Protein AF-A0A258TAW5-F1 (a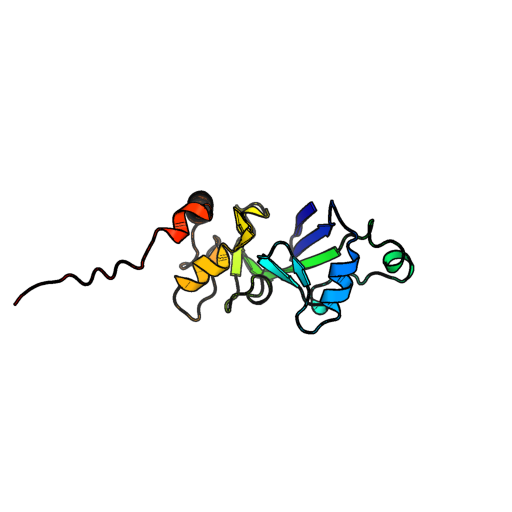fdb_monomer_lite)

Structure (mmCIF, N/CA/C/O backbone):
data_AF-A0A258TAW5-F1
#
_entry.id   AF-A0A258TAW5-F1
#
loop_
_atom_site.group_PDB
_atom_site.id
_atom_site.type_symbol
_atom_site.label_atom_id
_atom_site.label_alt_id
_atom_site.label_comp_id
_atom_site.label_asym_id
_atom_site.label_entity_id
_atom_site.label_seq_id
_atom_site.pdbx_PDB_ins_code
_atom_site.Cartn_x
_atom_site.Cartn_y
_atom_site.Cartn_z
_atom_site.occupancy
_atom_site.B_iso_or_equiv
_atom_site.auth_seq_id
_atom_site.auth_comp_id
_atom_site.auth_asym_id
_atom_site.auth_atom_id
_atom_site.pdbx_PDB_model_num
ATOM 1 N N . MET A 1 1 ? 14.636 6.161 -2.512 1.00 89.25 1 MET A N 1
ATOM 2 C CA . MET A 1 1 ? 13.419 6.978 -2.490 1.00 89.25 1 MET A CA 1
ATOM 3 C C . MET A 1 1 ? 12.147 6.139 -2.609 1.00 89.25 1 MET A C 1
ATOM 5 O O . MET A 1 1 ? 12.056 5.248 -3.450 1.00 89.25 1 MET A O 1
ATOM 9 N N . ILE A 1 2 ? 11.178 6.396 -1.724 1.00 92.88 2 ILE A N 1
ATOM 10 C CA . ILE A 1 2 ? 9.804 5.871 -1.797 1.00 92.88 2 ILE A CA 1
ATOM 11 C C . ILE A 1 2 ? 8.865 7.052 -1.625 1.00 92.88 2 ILE A C 1
ATOM 13 O O . ILE A 1 2 ? 8.966 7.743 -0.610 1.00 92.88 2 ILE A O 1
ATOM 17 N N . GLU A 1 3 ? 7.923 7.213 -2.544 1.00 95.06 3 GLU A N 1
ATOM 18 C CA . GLU A 1 3 ? 6.892 8.242 -2.448 1.00 95.06 3 GLU A CA 1
ATOM 19 C C . GLU A 1 3 ? 5.512 7.659 -2.744 1.00 95.06 3 GLU A C 1
ATOM 21 O O . GLU A 1 3 ? 5.360 6.558 -3.287 1.00 95.06 3 GLU A O 1
ATOM 26 N N . PHE A 1 4 ? 4.491 8.407 -2.343 1.00 96.06 4 PHE A N 1
ATOM 27 C CA . PHE A 1 4 ? 3.101 8.045 -2.545 1.00 96.06 4 PHE A CA 1
ATOM 28 C C . PHE A 1 4 ? 2.399 9.218 -3.208 1.00 96.06 4 PHE A C 1
ATOM 30 O O . PHE A 1 4 ? 2.377 10.321 -2.670 1.00 96.06 4 PHE A O 1
ATOM 37 N N . ILE A 1 5 ? 1.802 8.969 -4.366 1.00 94.50 5 ILE A N 1
ATOM 38 C CA . ILE A 1 5 ? 1.024 9.962 -5.098 1.00 94.50 5 ILE A CA 1
ATOM 39 C C . ILE A 1 5 ? -0.439 9.567 -4.951 1.00 94.50 5 ILE A C 1
ATOM 41 O O . ILE A 1 5 ? -0.893 8.579 -5.536 1.00 94.50 5 ILE A O 1
ATOM 45 N N . ALA A 1 6 ? -1.158 10.303 -4.108 1.00 88.62 6 ALA A N 1
ATOM 46 C CA . ALA A 1 6 ? -2.590 10.131 -3.933 1.00 88.62 6 ALA A CA 1
ATOM 47 C C . ALA A 1 6 ? -3.334 10.910 -5.022 1.00 88.62 6 ALA A C 1
ATOM 49 O O . ALA A 1 6 ? -3.331 12.137 -5.057 1.00 88.62 6 ALA A O 1
ATOM 50 N N . GLU A 1 7 ? -3.982 10.180 -5.918 1.00 82.00 7 GLU A N 1
ATOM 51 C CA . GLU A 1 7 ? -4.877 10.718 -6.933 1.00 82.00 7 GLU A CA 1
ATOM 52 C C . GLU A 1 7 ? -6.331 10.439 -6.534 1.00 82.00 7 GLU A C 1
ATOM 54 O O . GLU A 1 7 ? -6.621 9.492 -5.800 1.00 82.00 7 GLU A O 1
ATOM 59 N N . ARG A 1 8 ? -7.294 11.191 -7.092 1.00 73.38 8 ARG A N 1
ATOM 60 C CA . ARG A 1 8 ? -8.736 11.009 -6.799 1.00 73.38 8 ARG A CA 1
ATOM 61 C C . ARG A 1 8 ? -9.219 9.556 -6.936 1.00 73.38 8 ARG A C 1
ATOM 63 O O . ARG A 1 8 ? -10.196 9.166 -6.295 1.00 73.38 8 ARG A O 1
ATOM 70 N N . ARG A 1 9 ? -8.571 8.772 -7.806 1.00 78.38 9 ARG A N 1
ATOM 71 C CA . ARG A 1 9 ? -8.945 7.391 -8.132 1.00 78.38 9 ARG A CA 1
ATOM 72 C C . ARG A 1 9 ? -7.978 6.332 -7.605 1.00 78.38 9 ARG A C 1
ATOM 74 O O . ARG A 1 9 ? -8.338 5.169 -7.630 1.00 78.38 9 ARG A O 1
ATOM 81 N N . SER A 1 10 ? -6.783 6.655 -7.134 1.00 90.38 10 SER A N 1
ATOM 82 C CA . SER A 1 10 ? -5.839 5.620 -6.693 1.00 90.38 10 SER A CA 1
ATOM 83 C C . SER A 1 10 ? -4.685 6.209 -5.915 1.00 90.38 10 SER A C 1
ATOM 85 O O . SER A 1 10 ? -4.422 7.400 -5.998 1.00 90.38 10 SER A O 1
ATOM 87 N N . VAL A 1 11 ? -3.953 5.347 -5.220 1.00 96.06 11 VAL A N 1
ATOM 88 C CA . VAL A 1 11 ? -2.651 5.716 -4.667 1.00 96.06 11 VAL A CA 1
ATOM 89 C C . VAL A 1 11 ? -1.578 4.990 -5.451 1.00 96.06 11 VAL A C 1
ATOM 91 O O . VAL A 1 11 ? -1.612 3.758 -5.551 1.00 96.06 11 VAL A O 1
ATOM 94 N N . ILE A 1 12 ? -0.644 5.753 -6.007 1.00 97.31 12 ILE A N 1
ATOM 95 C CA . ILE A 1 12 ? 0.523 5.236 -6.712 1.00 97.31 12 ILE A CA 1
ATOM 96 C C . ILE A 1 12 ? 1.701 5.226 -5.743 1.00 97.31 12 ILE A C 1
ATOM 98 O O . ILE A 1 12 ? 2.004 6.234 -5.118 1.00 97.31 12 ILE A O 1
ATOM 102 N N . PHE A 1 13 ? 2.360 4.079 -5.625 1.00 97.44 13 PHE A N 1
ATOM 103 C CA . PHE A 1 13 ? 3.624 3.922 -4.918 1.00 97.44 13 PHE A CA 1
ATOM 104 C C . PHE A 1 13 ? 4.759 4.038 -5.929 1.00 97.44 13 PHE A C 1
ATOM 106 O O . PHE A 1 13 ? 4.800 3.265 -6.890 1.00 97.44 13 PHE A O 1
ATOM 113 N N . THR A 1 14 ? 5.672 4.980 -5.720 1.00 96.38 14 THR A N 1
ATOM 114 C CA . THR A 1 14 ? 6.868 5.143 -6.549 1.00 96.38 14 THR A CA 1
ATOM 115 C C . THR A 1 14 ? 8.087 4.609 -5.807 1.00 96.38 14 THR A C 1
ATOM 117 O O . THR A 1 14 ? 8.210 4.738 -4.585 1.00 96.38 14 THR A O 1
ATOM 120 N N . TYR A 1 15 ? 8.986 3.960 -6.540 1.00 94.50 15 TYR A N 1
ATOM 121 C CA . TYR A 1 15 ? 10.228 3.440 -5.995 1.00 94.50 15 TYR A CA 1
ATOM 122 C C . TYR A 1 15 ? 11.393 3.663 -6.941 1.00 94.50 15 TYR A C 1
ATOM 124 O O . TYR A 1 15 ? 11.366 3.244 -8.098 1.00 94.50 15 TYR A O 1
ATOM 132 N N . GLN A 1 16 ? 12.445 4.238 -6.371 1.00 91.25 16 GLN A N 1
ATOM 133 C CA . GLN A 1 16 ? 13.772 4.293 -6.950 1.00 91.25 16 GLN A CA 1
ATOM 134 C C . GLN A 1 16 ? 14.785 4.043 -5.831 1.00 91.25 16 GLN A C 1
ATOM 136 O O . GLN A 1 16 ? 14.721 4.628 -4.749 1.00 91.25 16 GLN A O 1
ATOM 141 N N . SER A 1 17 ? 15.702 3.123 -6.053 1.00 84.81 17 SER A N 1
ATOM 142 C CA . SER A 1 17 ? 16.815 2.819 -5.169 1.00 84.81 17 SER A CA 1
ATOM 143 C C . SER A 1 17 ? 17.836 3.955 -5.210 1.00 84.81 17 SER A C 1
ATOM 145 O O . SER A 1 17 ? 18.150 4.474 -6.272 1.00 84.81 17 SER A O 1
ATOM 147 N N . GLU A 1 18 ? 18.360 4.334 -4.046 1.00 75.31 18 GLU A N 1
ATOM 148 C CA . GLU A 1 18 ? 19.376 5.395 -3.915 1.00 75.31 18 GLU A CA 1
ATOM 149 C C . GLU A 1 18 ? 20.812 4.858 -3.974 1.00 75.31 18 GLU A C 1
ATOM 151 O O . GLU A 1 18 ? 21.745 5.620 -4.185 1.00 75.31 18 GLU A O 1
ATOM 156 N N . PHE A 1 19 ? 21.002 3.550 -3.768 1.00 69.38 19 PHE A N 1
ATOM 157 C CA . PHE A 1 19 ? 22.329 2.958 -3.531 1.00 69.38 19 PHE A CA 1
ATOM 158 C C . PHE A 1 19 ? 22.682 1.799 -4.472 1.00 69.38 19 PHE A C 1
ATOM 160 O O . PHE A 1 19 ? 23.803 1.299 -4.444 1.00 69.38 19 PHE A O 1
ATOM 167 N N . ARG A 1 20 ? 21.720 1.301 -5.254 1.00 70.38 20 ARG A N 1
ATOM 168 C CA . ARG A 1 20 ? 21.875 0.153 -6.166 1.00 70.38 20 ARG A CA 1
ATOM 169 C C . ARG A 1 20 ? 20.977 0.331 -7.380 1.00 70.38 20 ARG A C 1
ATOM 171 O O . ARG A 1 20 ? 19.905 0.902 -7.219 1.00 70.38 20 ARG A O 1
ATOM 178 N N . ALA A 1 21 ? 21.339 -0.266 -8.510 1.00 79.88 21 ALA A N 1
ATOM 179 C CA . ALA A 1 21 ? 20.467 -0.347 -9.678 1.00 79.88 21 ALA A CA 1
ATOM 180 C C . ALA A 1 21 ? 19.096 -0.941 -9.343 1.00 79.88 21 ALA A C 1
ATOM 182 O O . ALA A 1 21 ? 19.003 -1.907 -8.579 1.00 79.88 21 ALA A O 1
ATOM 183 N N . ASN A 1 22 ? 18.026 -0.419 -9.950 1.00 85.56 22 ASN A N 1
ATOM 184 C CA . ASN A 1 22 ? 16.663 -0.899 -9.696 1.00 85.56 22 ASN A CA 1
ATOM 185 C C . ASN A 1 22 ? 16.343 -2.248 -10.352 1.00 85.56 22 ASN A C 1
ATOM 187 O O . ASN A 1 22 ? 15.279 -2.812 -10.097 1.00 85.56 22 ASN A O 1
ATOM 191 N N . GLY A 1 23 ? 17.260 -2.800 -11.154 1.00 88.38 23 GLY A N 1
ATOM 192 C CA . GLY A 1 23 ? 17.037 -4.028 -11.921 1.00 88.38 23 GLY A CA 1
ATOM 193 C C . GLY A 1 23 ? 16.631 -5.229 -11.063 1.00 88.38 23 GLY A C 1
ATOM 194 O O . GLY A 1 23 ? 15.901 -6.100 -11.531 1.00 88.38 23 GLY A O 1
ATOM 195 N N . TRP A 1 24 ? 17.005 -5.253 -9.778 1.00 90.81 24 TRP A N 1
ATOM 196 C CA . TRP A 1 24 ? 16.562 -6.297 -8.848 1.00 90.81 24 TRP A CA 1
ATOM 197 C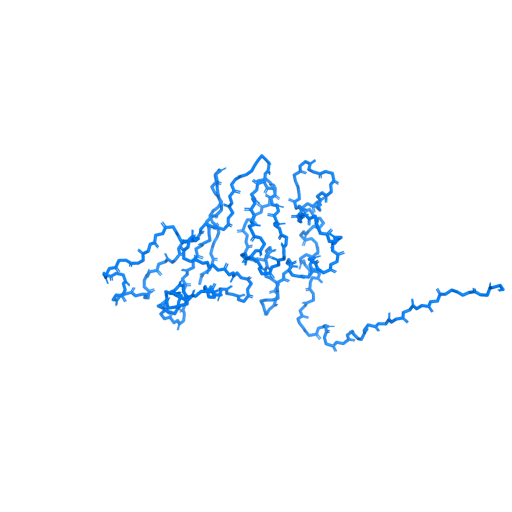 C . TRP A 1 24 ? 15.032 -6.353 -8.705 1.00 90.81 24 TRP A C 1
ATOM 199 O O . TRP A 1 24 ? 14.481 -7.447 -8.606 1.00 90.81 24 TRP A O 1
ATOM 209 N N . ILE A 1 25 ? 14.333 -5.208 -8.748 1.00 93.00 25 ILE A N 1
ATOM 210 C CA . ILE A 1 25 ? 12.864 -5.159 -8.713 1.00 93.00 25 ILE A CA 1
ATOM 211 C C . ILE A 1 25 ? 12.309 -5.912 -9.913 1.00 93.00 25 ILE A C 1
ATOM 213 O O . ILE A 1 25 ? 11.434 -6.760 -9.752 1.00 93.00 25 ILE A O 1
ATOM 217 N N . TRP A 1 26 ? 12.839 -5.637 -11.105 1.00 93.38 26 TRP A N 1
ATOM 218 C CA . TRP A 1 26 ? 12.387 -6.286 -12.330 1.00 93.38 26 TRP A CA 1
ATOM 219 C C . TRP A 1 26 ? 12.586 -7.799 -12.282 1.00 93.38 26 TRP A C 1
ATOM 221 O O . TRP A 1 26 ? 11.667 -8.555 -12.599 1.00 93.38 26 TRP A O 1
ATOM 231 N N . GLN A 1 27 ? 13.750 -8.253 -11.809 1.00 92.12 27 GLN A N 1
ATOM 232 C CA . GLN A 1 27 ? 14.031 -9.682 -11.661 1.00 92.12 27 GLN A CA 1
ATOM 233 C C . GLN A 1 27 ? 13.099 -10.359 -10.647 1.00 92.12 27 GLN A C 1
ATOM 235 O O . GLN A 1 27 ? 12.652 -11.479 -10.881 1.00 92.12 27 GLN A O 1
ATOM 240 N N . GLU A 1 28 ? 12.755 -9.692 -9.543 1.00 94.00 28 GLU A N 1
ATOM 241 C CA . GLU A 1 28 ? 11.793 -10.223 -8.570 1.00 94.00 28 GLU A CA 1
ATOM 242 C C . GLU A 1 28 ? 10.347 -10.211 -9.092 1.00 94.00 28 GLU A C 1
ATOM 244 O O . GLU A 1 28 ? 9.582 -11.129 -8.800 1.00 94.00 28 GLU A O 1
ATOM 249 N N . LEU A 1 29 ? 9.957 -9.220 -9.902 1.00 94.94 29 LEU A N 1
ATOM 250 C CA . LEU A 1 29 ? 8.622 -9.158 -10.514 1.00 94.94 29 LEU A CA 1
ATOM 251 C C . LEU A 1 29 ? 8.384 -10.260 -11.553 1.00 94.94 29 LEU A C 1
ATOM 253 O O . LEU A 1 29 ? 7.236 -10.655 -11.754 1.00 94.94 29 LEU A O 1
ATOM 257 N N . LYS A 1 30 ? 9.446 -10.776 -12.187 1.00 92.44 30 LYS A N 1
ATOM 258 C CA . LYS A 1 30 ? 9.377 -11.947 -13.080 1.00 92.44 30 LYS A CA 1
ATOM 259 C C . LYS A 1 30 ? 9.117 -13.256 -12.325 1.00 92.44 30 LYS A C 1
ATOM 261 O O . LYS A 1 30 ? 8.712 -14.241 -12.938 1.00 92.44 30 LYS A O 1
ATOM 266 N N . LYS A 1 31 ? 9.330 -13.286 -11.006 1.00 93.38 31 LYS A N 1
ATOM 267 C CA . LYS A 1 31 ? 9.063 -14.453 -10.155 1.00 93.38 31 LYS A CA 1
ATOM 268 C C . LYS A 1 31 ? 7.615 -14.436 -9.668 1.00 93.38 31 LYS A C 1
ATOM 270 O O . LYS A 1 31 ? 7.037 -13.380 -9.419 1.00 93.38 31 LYS A O 1
ATOM 275 N N . SER A 1 32 ? 7.049 -15.615 -9.407 1.00 84.31 32 SER A N 1
ATOM 276 C CA . SER A 1 32 ? 5.705 -15.747 -8.814 1.00 84.31 32 SER A CA 1
ATOM 277 C C . SER A 1 32 ? 5.597 -15.107 -7.419 1.00 84.31 32 SER A C 1
ATOM 279 O O . SER A 1 32 ? 4.523 -14.664 -7.000 1.00 84.31 32 SER A O 1
ATOM 281 N N . SER A 1 33 ? 6.719 -15.007 -6.699 1.00 86.25 33 SER A N 1
ATOM 282 C CA . SER A 1 33 ? 6.806 -14.336 -5.403 1.00 86.25 33 SER A CA 1
ATOM 283 C C . SER A 1 33 ? 6.608 -12.820 -5.495 1.00 86.25 33 SER A C 1
ATOM 285 O O . SER A 1 33 ? 6.127 -12.241 -4.520 1.00 86.25 33 SER A O 1
ATOM 287 N N . GLY A 1 34 ? 6.895 -12.185 -6.632 1.00 93.25 34 GLY A N 1
ATOM 288 C CA . GLY A 1 34 ? 6.875 -10.731 -6.777 1.00 93.25 34 GLY A CA 1
ATOM 289 C C . GLY A 1 34 ? 7.978 -10.018 -5.983 1.00 93.25 34 GLY A C 1
ATOM 290 O O . GLY A 1 34 ? 8.727 -10.631 -5.221 1.00 93.25 34 GLY A O 1
ATOM 291 N N . ALA A 1 35 ? 8.054 -8.697 -6.135 1.00 94.88 35 ALA A N 1
ATOM 292 C CA . ALA A 1 35 ? 9.078 -7.859 -5.519 1.00 94.88 35 ALA A CA 1
ATOM 293 C C . ALA A 1 35 ? 8.684 -7.386 -4.118 1.00 94.88 35 ALA A C 1
ATOM 295 O O . ALA A 1 35 ? 7.569 -6.910 -3.890 1.00 94.88 35 ALA A O 1
ATOM 296 N N . ARG A 1 36 ? 9.629 -7.470 -3.173 1.00 94.19 36 ARG A N 1
ATOM 297 C CA . ARG A 1 36 ? 9.453 -6.981 -1.800 1.00 94.19 36 ARG A CA 1
ATOM 298 C C . ARG A 1 36 ? 10.211 -5.677 -1.580 1.00 94.19 36 ARG A C 1
ATOM 300 O O . ARG A 1 36 ? 11.432 -5.683 -1.477 1.00 94.19 36 ARG A O 1
ATOM 307 N N . VAL A 1 37 ? 9.487 -4.574 -1.406 1.00 92.38 37 VAL A N 1
ATOM 308 C CA . VAL A 1 37 ? 10.065 -3.235 -1.214 1.00 92.38 37 VAL A CA 1
ATOM 309 C C . VAL A 1 37 ? 9.963 -2.809 0.248 1.00 92.38 37 VAL A C 1
ATOM 311 O O . VAL A 1 37 ? 8.914 -2.935 0.882 1.00 92.38 37 VAL A O 1
ATOM 314 N N . SER A 1 38 ? 11.065 -2.300 0.813 1.00 87.50 38 SER A N 1
ATOM 315 C CA . SER A 1 38 ? 11.128 -1.845 2.214 1.00 87.50 38 SER A CA 1
ATOM 316 C C . SER A 1 38 ? 10.665 -2.893 3.233 1.00 87.50 38 SER A C 1
ATOM 318 O O . SER A 1 38 ? 10.158 -2.536 4.282 1.00 87.50 38 SER A O 1
ATOM 320 N N . GLN A 1 39 ? 10.770 -4.191 2.929 1.00 87.31 39 GLN A N 1
ATOM 321 C CA . GLN A 1 39 ? 10.298 -5.307 3.769 1.00 87.31 39 GLN A CA 1
ATOM 322 C C . GLN A 1 39 ? 8.786 -5.323 4.110 1.00 87.31 39 GLN A C 1
ATOM 324 O O . GLN A 1 39 ? 8.301 -6.337 4.630 1.00 87.31 39 GLN A O 1
ATOM 329 N N . VAL A 1 40 ? 8.036 -4.276 3.773 1.00 93.38 40 VAL A N 1
ATOM 330 C CA . VAL A 1 40 ? 6.607 -4.116 4.060 1.00 93.38 40 VAL A CA 1
ATOM 331 C C . VAL A 1 40 ? 5.773 -4.409 2.825 1.00 93.38 40 VAL A C 1
ATOM 333 O O . VAL A 1 40 ? 4.854 -5.221 2.902 1.00 93.38 40 VAL A O 1
ATOM 336 N N . PHE A 1 41 ? 6.137 -3.813 1.692 1.00 96.50 41 PHE A N 1
ATOM 337 C CA . PHE A 1 41 ? 5.335 -3.878 0.482 1.00 96.50 41 PHE A CA 1
ATOM 338 C C . PHE A 1 41 ? 5.704 -5.094 -0.357 1.00 96.50 41 PHE A C 1
ATOM 340 O O . PHE A 1 41 ? 6.887 -5.412 -0.504 1.00 96.50 41 PHE A O 1
ATOM 347 N N . ARG A 1 42 ? 4.700 -5.764 -0.917 1.00 96.94 42 ARG A N 1
ATOM 348 C CA . ARG A 1 42 ? 4.865 -6.840 -1.895 1.00 96.94 42 ARG A CA 1
ATOM 349 C C . ARG A 1 42 ? 4.076 -6.505 -3.151 1.00 96.94 42 ARG A C 1
ATOM 351 O O . ARG A 1 42 ? 2.851 -6.454 -3.113 1.00 96.94 42 ARG A O 1
ATOM 358 N N . PHE A 1 43 ? 4.776 -6.327 -4.259 1.00 97.75 43 PHE A N 1
ATOM 359 C CA . PHE A 1 43 ? 4.163 -6.045 -5.549 1.00 97.75 43 PHE A CA 1
ATOM 360 C C . PHE A 1 43 ? 4.321 -7.228 -6.490 1.00 97.75 43 PHE A C 1
ATOM 362 O O . PHE A 1 43 ? 5.355 -7.894 -6.513 1.00 97.75 43 PHE A O 1
ATOM 369 N N . GLN A 1 44 ? 3.276 -7.491 -7.260 1.00 96.38 44 GLN A N 1
ATOM 370 C CA . GLN A 1 44 ? 3.302 -8.435 -8.370 1.00 96.38 44 GLN A CA 1
ATOM 371 C C . GLN A 1 44 ? 3.345 -7.669 -9.688 1.00 96.38 44 GLN A C 1
ATOM 373 O O . GLN A 1 44 ? 3.050 -6.476 -9.725 1.00 96.38 44 GLN A O 1
ATOM 378 N N . LYS A 1 45 ? 3.662 -8.362 -10.785 1.00 95.25 45 LYS A N 1
ATOM 379 C CA . LYS A 1 45 ? 3.729 -7.751 -12.118 1.00 95.25 45 LYS A CA 1
ATOM 380 C C . LYS A 1 45 ? 2.439 -6.996 -12.488 1.00 95.25 45 LYS A C 1
ATOM 382 O O . LYS A 1 45 ? 2.508 -5.876 -12.964 1.00 95.25 45 LYS A O 1
ATOM 387 N N . GLN A 1 46 ? 1.273 -7.540 -12.130 1.00 95.19 46 GLN A N 1
ATOM 388 C CA . GLN A 1 46 ? -0.043 -6.904 -12.321 1.00 95.19 46 GLN A CA 1
ATOM 389 C C . GLN A 1 46 ? -0.264 -5.583 -11.555 1.00 95.19 46 GLN A C 1
ATOM 391 O O . GLN A 1 46 ? -1.233 -4.873 -11.819 1.00 95.19 46 GLN A O 1
ATOM 396 N N . ASP A 1 47 ? 0.560 -5.287 -10.546 1.00 96.38 47 ASP A N 1
ATOM 397 C CA . ASP A 1 47 ? 0.476 -4.029 -9.799 1.00 96.38 47 ASP A CA 1
ATOM 398 C C . ASP A 1 47 ? 1.260 -2.906 -10.476 1.00 96.38 47 ASP A C 1
ATOM 400 O O . ASP A 1 47 ? 1.057 -1.740 -10.134 1.00 96.38 47 ASP A O 1
ATOM 404 N N . LEU A 1 48 ? 2.164 -3.251 -11.394 1.00 96.12 48 LEU A N 1
ATOM 405 C CA . LEU A 1 48 ? 3.007 -2.308 -12.108 1.00 96.12 48 LEU A CA 1
ATOM 406 C C . LEU A 1 48 ? 2.162 -1.512 -13.110 1.00 96.12 48 LEU A C 1
ATOM 408 O O . LEU A 1 48 ? 1.314 -2.072 -13.803 1.00 96.12 48 LEU A O 1
ATOM 412 N N . LEU A 1 49 ? 2.361 -0.196 -13.144 1.00 95.06 49 LEU A N 1
ATOM 413 C CA . LEU A 1 49 ? 1.651 0.681 -14.075 1.00 95.06 49 LEU A CA 1
ATOM 414 C C . LEU A 1 49 ? 2.280 0.681 -15.469 1.00 95.06 49 LEU A C 1
ATOM 416 O O . LEU A 1 49 ? 1.560 0.853 -16.446 1.00 95.06 49 LEU A O 1
ATOM 420 N N . GLU A 1 50 ? 3.593 0.476 -15.540 1.00 94.19 50 GLU A N 1
ATOM 421 C CA . GLU A 1 50 ? 4.377 0.496 -16.772 1.00 94.19 50 GLU A CA 1
ATOM 422 C C . GLU A 1 50 ? 5.576 -0.448 -16.639 1.00 94.19 50 GLU A C 1
ATOM 424 O O . GLU A 1 50 ? 6.316 -0.390 -15.652 1.00 94.19 50 GLU A O 1
ATOM 429 N N . GLU A 1 51 ? 5.733 -1.354 -17.604 1.00 94.00 51 GLU A N 1
ATOM 430 C CA . GLU A 1 51 ? 6.885 -2.255 -17.680 1.00 94.00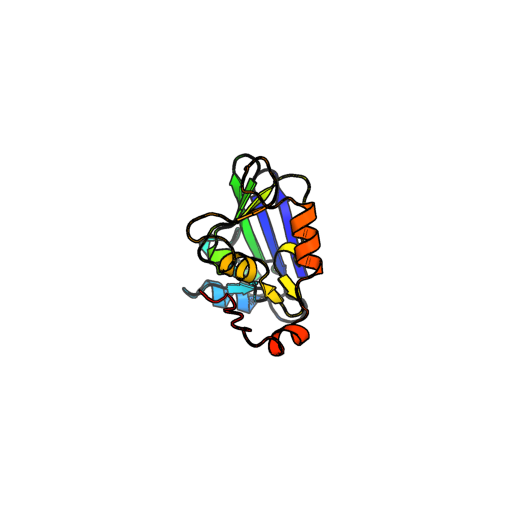 51 GLU A CA 1
ATOM 431 C C . GLU A 1 51 ? 8.095 -1.520 -18.276 1.00 94.00 51 GLU A C 1
ATOM 433 O O . GLU A 1 51 ? 7.908 -0.755 -19.219 1.00 94.00 51 GLU A O 1
ATOM 438 N N . PRO A 1 52 ? 9.323 -1.758 -17.776 1.00 91.81 52 PRO A N 1
ATOM 439 C CA . PRO A 1 52 ? 10.525 -1.176 -18.366 1.00 91.81 52 PRO A CA 1
ATOM 440 C C . PRO A 1 52 ? 10.715 -1.685 -19.803 1.00 91.81 52 PRO A C 1
ATOM 442 O O . PRO A 1 52 ? 10.792 -2.900 -20.029 1.00 91.81 52 PRO A O 1
ATOM 445 N N . GLY A 1 53 ? 10.811 -0.764 -20.762 1.00 90.50 53 GLY A N 1
ATOM 446 C CA . GLY A 1 53 ? 11.137 -1.079 -22.154 1.00 90.50 53 GLY A CA 1
ATOM 447 C C . GLY A 1 53 ? 12.609 -1.462 -22.324 1.00 90.50 53 GLY A C 1
ATOM 448 O O . GLY A 1 53 ? 13.388 -1.378 -21.378 1.00 90.50 53 GLY A O 1
ATOM 449 N N . ASP A 1 54 ? 13.017 -1.867 -23.527 1.00 86.44 54 ASP A N 1
ATOM 450 C CA . ASP A 1 54 ? 14.394 -2.333 -23.775 1.00 86.44 54 ASP A CA 1
ATOM 451 C C . ASP A 1 54 ? 15.447 -1.284 -23.368 1.00 86.44 54 ASP A C 1
ATOM 453 O O . ASP A 1 54 ? 16.375 -1.601 -22.628 1.00 86.44 54 ASP A O 1
ATOM 457 N N . GLY A 1 55 ? 15.233 -0.010 -23.718 1.00 86.00 55 GLY A N 1
ATOM 458 C CA . GLY A 1 55 ? 16.128 1.084 -23.317 1.00 86.00 55 GLY A CA 1
ATOM 459 C C . GLY A 1 55 ? 16.153 1.373 -21.808 1.00 86.00 55 GLY A C 1
ATOM 460 O O . GLY A 1 55 ? 17.176 1.810 -21.286 1.00 86.00 55 GLY A O 1
ATOM 461 N N . ASP A 1 56 ? 15.065 1.093 -21.083 1.00 87.81 56 ASP A N 1
ATOM 462 C CA . ASP A 1 56 ? 15.032 1.214 -19.618 1.00 87.81 56 ASP A CA 1
ATOM 463 C C . ASP A 1 56 ? 15.785 0.064 -18.945 1.00 87.81 56 ASP A C 1
ATOM 465 O O . ASP A 1 56 ? 16.397 0.243 -17.890 1.00 87.81 56 ASP A O 1
ATOM 469 N N . GLN A 1 57 ? 15.734 -1.133 -19.541 1.00 83.50 57 GLN A N 1
ATOM 470 C CA . GLN A 1 57 ? 16.408 -2.316 -19.009 1.00 83.50 57 GLN A CA 1
ATOM 471 C C . GLN A 1 57 ? 17.933 -2.191 -19.094 1.00 83.50 57 GLN A C 1
ATOM 473 O O . GLN A 1 57 ? 18.629 -2.691 -18.207 1.00 83.50 57 GLN A O 1
ATOM 478 N N . ASP A 1 58 ? 18.431 -1.457 -20.089 1.00 84.38 58 ASP A N 1
ATOM 479 C CA . ASP A 1 58 ? 19.842 -1.083 -20.206 1.00 84.38 58 ASP A CA 1
ATOM 480 C C . ASP A 1 58 ? 20.257 -0.007 -19.175 1.00 84.38 58 ASP A C 1
ATOM 482 O O . ASP A 1 58 ? 21.437 0.114 -18.838 1.00 84.38 58 ASP A O 1
ATOM 486 N N . HIS A 1 59 ? 19.294 0.735 -18.608 1.00 84.94 59 HIS A N 1
ATOM 487 C CA . HIS A 1 59 ? 19.521 1.873 -17.707 1.00 84.94 59 HIS A CA 1
ATOM 488 C C . HIS A 1 59 ? 18.628 1.860 -16.455 1.00 84.94 59 HIS A C 1
ATOM 490 O O . HIS A 1 59 ? 18.026 2.863 -16.065 1.00 84.94 59 HIS A O 1
ATOM 496 N N . PHE A 1 60 ? 18.589 0.733 -15.742 1.00 86.94 60 PHE A N 1
ATOM 497 C CA . PHE A 1 60 ? 17.745 0.597 -14.550 1.00 86.94 60 PHE A CA 1
ATOM 498 C C . PHE A 1 60 ? 18.030 1.594 -13.415 1.00 86.94 60 PHE A C 1
ATOM 500 O O . PHE A 1 60 ? 17.194 1.745 -12.523 1.00 86.94 60 PHE A O 1
ATOM 507 N N . ASP A 1 61 ? 19.187 2.249 -13.396 1.00 83.62 61 ASP A N 1
ATOM 508 C CA . ASP A 1 61 ? 19.544 3.235 -12.369 1.00 83.62 61 ASP A CA 1
ATOM 509 C C . ASP A 1 61 ? 18.616 4.465 -12.392 1.00 83.62 61 ASP A C 1
ATOM 511 O O . ASP A 1 61 ? 18.251 4.996 -11.337 1.00 83.62 61 ASP A O 1
ATOM 515 N N . SER A 1 62 ? 18.168 4.881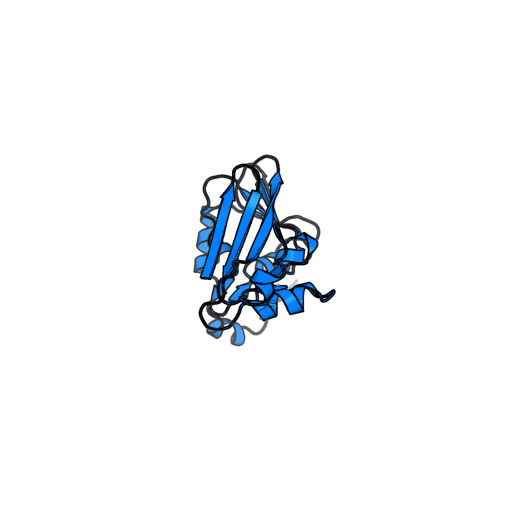 -13.582 1.00 86.31 62 SER A N 1
ATOM 516 C CA . SER A 1 62 ? 17.258 6.019 -13.772 1.00 86.31 62 SER A CA 1
ATOM 517 C C . SER A 1 62 ? 15.780 5.623 -13.802 1.00 86.31 62 SER A C 1
ATOM 519 O O . SER A 1 62 ? 14.920 6.489 -13.634 1.00 86.31 62 SER A O 1
ATOM 521 N N . PHE A 1 63 ? 15.462 4.337 -13.973 1.00 90.88 63 PHE A N 1
ATOM 522 C CA . PHE A 1 63 ? 14.078 3.876 -14.067 1.00 90.88 63 PHE A CA 1
ATOM 523 C C . PHE A 1 63 ? 13.341 3.948 -12.719 1.00 90.88 63 PHE A C 1
ATOM 525 O O . PHE A 1 63 ? 13.777 3.369 -11.718 1.00 90.88 63 PHE A O 1
ATOM 532 N N . VAL A 1 64 ? 12.176 4.604 -12.705 1.00 93.81 64 VAL A N 1
ATOM 533 C CA . VAL A 1 64 ? 11.308 4.729 -11.525 1.00 93.81 64 VAL A CA 1
ATOM 534 C C . VAL A 1 64 ? 10.153 3.742 -11.627 1.00 93.81 64 VAL A C 1
ATOM 536 O O . VAL A 1 64 ? 9.251 3.887 -12.449 1.00 93.81 64 VAL A O 1
ATOM 539 N N . PHE A 1 65 ? 10.120 2.764 -10.726 1.00 95.25 65 PHE A N 1
ATOM 540 C CA . PHE A 1 65 ? 9.015 1.815 -10.674 1.00 95.25 65 PHE A CA 1
ATOM 541 C C . PHE A 1 65 ? 7.770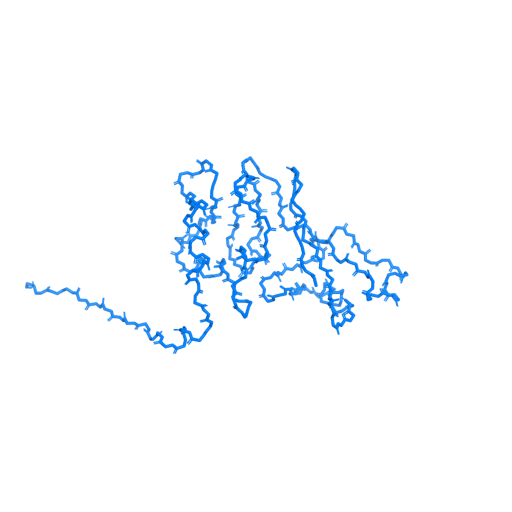 2.470 -10.072 1.00 95.25 65 PHE A C 1
ATOM 543 O O . PHE A 1 65 ? 7.809 2.980 -8.950 1.00 95.25 65 PHE A O 1
ATOM 550 N N . ARG A 1 66 ? 6.643 2.410 -10.791 1.00 96.75 66 ARG A N 1
ATOM 551 C CA . ARG A 1 66 ? 5.346 2.933 -10.339 1.00 96.75 66 ARG A CA 1
ATOM 552 C C . ARG A 1 66 ? 4.343 1.799 -10.192 1.00 96.75 66 ARG A C 1
ATOM 554 O O . ARG A 1 66 ? 4.006 1.125 -11.162 1.00 96.75 66 ARG A O 1
ATOM 561 N N . PHE A 1 67 ? 3.830 1.612 -8.983 1.00 97.31 67 PHE A N 1
ATOM 562 C CA . PHE A 1 67 ? 2.865 0.565 -8.667 1.00 97.31 67 PHE A CA 1
ATOM 563 C C . PHE A 1 67 ? 1.535 1.163 -8.228 1.00 97.31 67 PHE A C 1
ATOM 565 O O . PHE A 1 67 ? 1.495 2.089 -7.419 1.00 97.31 67 PHE A O 1
ATOM 572 N N . ARG A 1 68 ? 0.421 0.580 -8.672 1.00 97.44 68 ARG A N 1
ATOM 573 C CA . ARG A 1 68 ? -0.889 0.861 -8.081 1.00 97.44 68 ARG A CA 1
ATOM 574 C C . ARG A 1 68 ? -0.928 0.246 -6.687 1.00 97.44 68 ARG A C 1
ATOM 576 O O . ARG A 1 68 ? -1.099 -0.965 -6.553 1.00 97.44 68 ARG A O 1
ATOM 583 N N . LEU A 1 69 ? -0.807 1.052 -5.639 1.00 97.81 69 LEU A N 1
ATOM 584 C CA . LEU A 1 69 ? -0.910 0.580 -4.258 1.00 97.81 69 LEU A CA 1
ATOM 585 C C . LEU A 1 69 ? -2.371 0.345 -3.878 1.00 97.81 69 LEU A C 1
ATOM 587 O O . LEU A 1 69 ? -2.732 -0.770 -3.495 1.00 97.81 69 LEU A O 1
ATOM 591 N N . ALA A 1 70 ? -3.208 1.365 -4.066 1.00 97.44 70 ALA A N 1
ATOM 592 C CA . ALA A 1 70 ? -4.605 1.343 -3.654 1.00 97.44 70 ALA A CA 1
ATOM 593 C C . ALA A 1 70 ? -5.567 1.597 -4.818 1.00 97.44 70 ALA A C 1
ATOM 595 O O . ALA A 1 70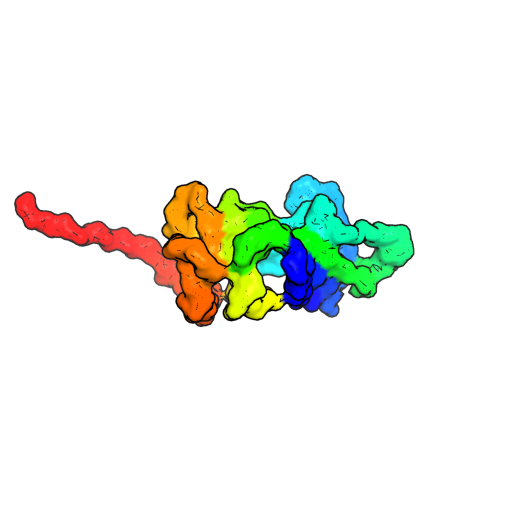 ? -5.289 2.411 -5.702 1.00 97.44 70 ALA A O 1
ATOM 596 N N . THR A 1 71 ? -6.710 0.918 -4.793 1.00 95.94 71 THR A N 1
ATOM 597 C CA . THR A 1 71 ? -7.849 1.144 -5.693 1.00 95.94 71 THR A CA 1
ATOM 598 C C . THR A 1 71 ? -8.883 2.049 -5.022 1.00 95.94 71 THR A C 1
ATOM 600 O O . THR A 1 71 ? -8.939 2.090 -3.791 1.00 95.94 71 THR A O 1
ATOM 603 N N . PRO A 1 72 ? -9.701 2.788 -5.783 1.00 94.81 72 PRO A N 1
ATOM 604 C CA . PRO A 1 72 ? -10.696 3.668 -5.195 1.00 94.81 72 PRO A CA 1
ATOM 605 C C . PRO A 1 72 ? -11.894 2.866 -4.697 1.00 94.81 72 PRO A C 1
ATOM 607 O O . PRO A 1 72 ? -12.336 1.924 -5.347 1.00 94.81 72 PRO A O 1
ATOM 610 N N . GLU A 1 73 ? -12.465 3.321 -3.594 1.00 93.12 73 GLU A N 1
ATOM 611 C CA . GLU A 1 73 ? -13.740 2.868 -3.044 1.00 93.12 73 GLU A CA 1
ATOM 612 C C . GLU A 1 73 ? -14.515 4.106 -2.540 1.00 93.12 73 GLU A C 1
ATOM 614 O O . GLU A 1 73 ? -13.912 5.185 -2.411 1.00 93.12 73 GLU A O 1
ATOM 619 N N . PRO A 1 74 ? -15.842 4.067 -2.317 1.00 92.38 74 PRO A N 1
ATOM 620 C CA . PRO A 1 74 ? -16.525 5.165 -1.636 1.00 92.38 74 PRO A CA 1
ATOM 621 C C . PRO A 1 74 ? -15.839 5.492 -0.302 1.00 92.38 74 PRO A C 1
ATOM 623 O O . PRO A 1 74 ? -15.600 4.605 0.504 1.00 92.38 74 PRO A O 1
ATOM 626 N N . HIS A 1 75 ? -15.471 6.760 -0.092 1.00 93.62 75 HIS A N 1
ATOM 627 C CA . HIS A 1 75 ? -14.759 7.281 1.094 1.00 93.62 75 HIS A CA 1
ATOM 628 C C . HIS A 1 75 ? -13.350 6.726 1.385 1.00 93.62 75 HIS A C 1
ATOM 630 O O . HIS A 1 75 ? -12.624 7.332 2.175 1.00 93.62 75 HIS A O 1
ATOM 636 N N . TYR A 1 76 ? -12.922 5.658 0.708 1.00 95.94 76 TYR A N 1
ATOM 637 C CA . TYR A 1 76 ? -11.677 4.950 1.004 1.00 95.94 76 TYR A CA 1
ATOM 638 C C . TYR A 1 76 ? -10.774 4.739 -0.217 1.00 95.94 76 TYR A C 1
ATOM 640 O O . TYR A 1 76 ? -11.198 4.713 -1.376 1.00 95.94 76 TYR A O 1
ATOM 648 N N . HIS A 1 77 ? -9.495 4.549 0.069 1.00 96.81 77 HIS A N 1
ATOM 649 C CA . HIS A 1 77 ? -8.532 3.873 -0.780 1.00 96.81 77 HIS A CA 1
ATOM 650 C C . HIS A 1 77 ? -8.318 2.462 -0.230 1.00 96.81 77 HIS A C 1
ATOM 652 O O . HIS A 1 77 ? -7.838 2.299 0.893 1.00 96.81 77 HIS A O 1
ATOM 658 N N . ARG A 1 78 ? -8.658 1.448 -1.030 1.00 97.25 78 ARG A N 1
ATOM 659 C CA . ARG A 1 78 ? -8.515 0.037 -0.665 1.00 97.25 78 ARG A CA 1
ATOM 660 C C . ARG A 1 78 ? -7.165 -0.505 -1.101 1.00 97.25 78 ARG A C 1
ATOM 662 O O . ARG A 1 78 ? -6.826 -0.473 -2.285 1.00 97.25 78 ARG A O 1
ATOM 669 N N . ILE A 1 79 ? -6.407 -1.041 -0.156 1.00 97.94 79 ILE A N 1
ATOM 670 C CA . ILE A 1 79 ? -5.136 -1.722 -0.382 1.00 97.94 79 ILE A CA 1
ATOM 671 C C . ILE A 1 79 ? -5.364 -3.215 -0.186 1.00 97.94 79 ILE A C 1
ATOM 673 O O . ILE A 1 79 ? -5.733 -3.650 0.901 1.00 97.94 79 ILE A O 1
ATOM 677 N N . ALA A 1 80 ? -5.088 -3.999 -1.228 1.00 97.06 80 ALA A N 1
ATOM 678 C CA . ALA A 1 80 ? -5.160 -5.451 -1.130 1.00 97.06 80 ALA A CA 1
ATOM 679 C C . ALA A 1 80 ? -4.171 -5.971 -0.070 1.00 97.06 80 ALA A C 1
ATOM 681 O O . ALA A 1 80 ? -2.981 -5.642 -0.138 1.00 97.06 80 ALA A O 1
ATOM 682 N N . GLY A 1 81 ? -4.620 -6.827 0.850 1.00 96.00 81 GLY A N 1
ATOM 683 C CA . GLY A 1 81 ? -3.835 -7.330 1.983 1.00 96.00 81 GLY A CA 1
ATOM 684 C C . GLY A 1 81 ? -2.507 -7.952 1.565 1.00 96.00 81 GLY A C 1
ATOM 685 O O . GLY A 1 81 ? -1.456 -7.674 2.153 1.00 96.00 81 GLY A O 1
ATOM 686 N N . ARG A 1 82 ? -2.497 -8.664 0.427 1.00 95.69 82 ARG A N 1
ATOM 687 C CA . ARG A 1 82 ? -1.278 -9.232 -0.176 1.00 95.69 82 ARG A CA 1
ATOM 688 C C . ARG A 1 82 ? -0.163 -8.204 -0.400 1.00 95.69 82 ARG A C 1
ATOM 690 O O . ARG A 1 82 ? 1.007 -8.577 -0.322 1.00 95.69 82 ARG A O 1
ATOM 697 N N . LYS A 1 83 ? -0.500 -6.928 -0.648 1.00 97.44 83 LYS A N 1
ATOM 698 C CA . LYS A 1 83 ? 0.466 -5.837 -0.865 1.00 97.44 83 LYS A CA 1
ATOM 699 C C . LYS A 1 83 ? 1.151 -5.412 0.417 1.00 97.44 83 LYS A C 1
ATOM 701 O O . LYS A 1 83 ? 2.281 -4.946 0.362 1.00 97.44 83 LYS A O 1
ATOM 706 N N . LEU A 1 84 ? 0.496 -5.610 1.555 1.00 96.56 84 LEU A N 1
ATOM 707 C CA . LEU A 1 84 ? 1.029 -5.355 2.893 1.00 96.56 84 LEU A CA 1
ATOM 708 C C . LEU A 1 84 ? 1.452 -6.651 3.602 1.00 96.56 84 LEU A C 1
ATOM 710 O O . LEU A 1 84 ? 1.959 -6.614 4.726 1.00 96.56 84 LEU A O 1
ATOM 714 N N . ARG A 1 85 ? 1.314 -7.793 2.910 1.00 93.94 85 ARG A N 1
ATOM 715 C CA . ARG A 1 85 ? 1.635 -9.141 3.394 1.00 93.94 85 ARG A CA 1
ATOM 716 C C . ARG A 1 85 ? 0.901 -9.453 4.705 1.00 93.94 85 ARG A C 1
ATOM 718 O O . ARG A 1 85 ? 1.552 -9.781 5.707 1.00 93.94 85 ARG A O 1
ATOM 725 N N . ILE A 1 86 ? -0.414 -9.284 4.641 1.00 93.44 86 ILE A N 1
ATOM 726 C CA . ILE A 1 86 ? -1.437 -9.645 5.628 1.00 93.44 86 ILE A CA 1
ATOM 727 C C . ILE A 1 86 ? -2.623 -10.277 4.884 1.00 93.44 86 ILE A C 1
ATOM 729 O O . ILE A 1 86 ? -2.719 -10.127 3.661 1.00 93.44 86 ILE A O 1
ATOM 733 N N . ASP A 1 87 ? -3.518 -10.946 5.603 1.00 89.94 87 ASP A N 1
ATOM 734 C CA . ASP A 1 87 ? -4.595 -11.732 4.980 1.00 89.94 87 ASP A CA 1
ATOM 735 C C . ASP A 1 87 ? -5.815 -10.892 4.578 1.00 89.94 87 ASP A C 1
ATOM 737 O O . ASP A 1 87 ? -6.581 -11.276 3.696 1.00 89.94 87 ASP A O 1
ATOM 741 N N . ARG A 1 88 ? -5.976 -9.722 5.196 1.00 91.25 88 ARG A N 1
ATOM 742 C CA . ARG A 1 88 ? -7.127 -8.827 5.028 1.00 91.25 88 ARG A CA 1
ATOM 743 C C . ARG A 1 88 ? -6.765 -7.538 4.303 1.00 91.25 88 ARG A C 1
ATOM 745 O O . ARG A 1 88 ? -5.643 -7.041 4.411 1.00 91.25 88 ARG A O 1
ATOM 752 N N . ASP A 1 89 ? -7.735 -6.967 3.606 1.00 96.19 89 ASP A N 1
ATOM 753 C CA . ASP A 1 89 ? -7.564 -5.674 2.951 1.00 96.19 89 ASP A CA 1
ATOM 754 C C . ASP A 1 89 ? -7.564 -4.527 3.972 1.00 96.19 89 ASP A C 1
ATOM 756 O O . ASP A 1 89 ? -8.083 -4.634 5.089 1.00 96.19 89 ASP A O 1
ATOM 760 N N . VAL A 1 90 ? -6.935 -3.421 3.580 1.00 96.94 90 VAL A N 1
ATOM 761 C CA . VAL A 1 90 ? -6.863 -2.192 4.374 1.00 96.94 90 VAL A CA 1
ATOM 762 C C . VAL A 1 90 ? -7.602 -1.086 3.644 1.00 96.94 90 VAL A C 1
ATOM 764 O O . VAL A 1 90 ? -7.318 -0.816 2.476 1.00 96.94 90 VAL A O 1
ATOM 767 N N . LEU A 1 91 ? -8.498 -0.409 4.349 1.00 96.81 91 LEU A N 1
ATOM 768 C CA . LEU A 1 91 ? -9.197 0.777 3.880 1.00 96.81 91 LEU A CA 1
ATOM 769 C C . LEU A 1 91 ? -8.605 2.002 4.566 1.00 96.81 91 LEU A C 1
ATOM 771 O O . LEU A 1 91 ? -8.633 2.108 5.788 1.00 96.81 91 LEU A O 1
ATOM 775 N N . ILE A 1 92 ? -8.076 2.942 3.790 1.00 96.56 92 ILE A N 1
ATOM 776 C CA . ILE A 1 92 ? -7.570 4.218 4.309 1.00 96.56 92 ILE A CA 1
ATOM 777 C C . ILE A 1 92 ? -8.462 5.334 3.786 1.00 96.56 92 ILE A C 1
ATOM 779 O O . ILE A 1 92 ? -8.700 5.408 2.580 1.00 96.56 92 ILE A O 1
ATOM 783 N N . ALA A 1 93 ? -8.985 6.175 4.677 1.00 95.44 93 ALA A N 1
ATOM 784 C CA . ALA A 1 93 ? -9.840 7.296 4.304 1.00 95.44 93 ALA A CA 1
ATOM 785 C C . ALA A 1 93 ? -9.187 8.176 3.227 1.00 95.44 93 ALA A C 1
ATOM 787 O O . ALA A 1 93 ? -7.978 8.412 3.245 1.00 95.44 93 ALA A O 1
ATOM 788 N N . LYS A 1 94 ? -9.993 8.680 2.288 1.00 93.44 94 LYS A N 1
ATOM 789 C CA . LYS A 1 94 ? -9.513 9.597 1.237 1.00 93.44 94 LYS A CA 1
ATOM 790 C C . LYS A 1 94 ? -9.074 10.959 1.771 1.00 93.44 94 LYS A C 1
ATOM 792 O O . LYS A 1 94 ? -8.320 11.657 1.103 1.00 93.44 94 LYS A O 1
ATOM 797 N N . GLU A 1 95 ? -9.563 11.336 2.946 1.00 91.69 95 GLU A N 1
ATOM 798 C CA . GLU A 1 95 ? -9.375 12.656 3.537 1.00 91.69 95 GLU A CA 1
ATOM 799 C C . GLU A 1 95 ? -8.799 12.545 4.950 1.00 91.69 95 GLU A C 1
ATOM 801 O O . GLU A 1 95 ? -8.977 11.537 5.638 1.00 91.69 95 GLU A O 1
ATOM 806 N N . GLY A 1 96 ? -8.113 13.603 5.386 1.00 90.38 96 GLY A N 1
ATOM 807 C CA . GLY A 1 96 ? -7.596 13.731 6.750 1.00 90.38 96 GLY A CA 1
ATOM 808 C C . GLY A 1 96 ? -6.316 12.946 7.045 1.00 90.38 96 GLY A C 1
ATOM 809 O O . GLY A 1 96 ? -5.861 12.972 8.185 1.00 90.38 96 GLY A O 1
ATOM 810 N N . ILE A 1 97 ? -5.721 12.264 6.059 1.00 91.44 97 ILE A N 1
ATOM 811 C CA . ILE A 1 97 ? -4.490 11.488 6.237 1.00 91.44 97 ILE A CA 1
ATOM 812 C C . ILE A 1 97 ? -3.503 11.708 5.086 1.00 91.44 97 ILE A C 1
ATOM 814 O O . ILE A 1 97 ? -3.871 11.700 3.912 1.00 91.44 97 ILE A O 1
ATOM 818 N N . GLU A 1 98 ? -2.233 11.903 5.432 1.00 92.88 98 GLU A N 1
ATOM 819 C CA . GLU A 1 98 ? -1.148 12.091 4.470 1.00 92.88 98 GLU A CA 1
ATOM 820 C C . GLU A 1 98 ? -0.483 10.755 4.127 1.00 92.88 98 GLU A C 1
ATOM 822 O O . GLU A 1 98 ? -0.042 10.018 5.013 1.00 92.88 98 GLU A O 1
ATOM 827 N N . TRP A 1 99 ? -0.358 10.454 2.833 1.00 94.00 99 TRP A N 1
ATOM 828 C CA . TRP A 1 99 ? 0.256 9.217 2.363 1.00 94.00 99 TRP A CA 1
ATOM 829 C C . TRP A 1 99 ? 1.771 9.269 2.503 1.00 94.00 99 TRP A C 1
ATOM 831 O O . TRP A 1 99 ? 2.489 9.765 1.643 1.00 94.00 99 TRP A O 1
ATOM 841 N N . THR A 1 100 ? 2.266 8.701 3.596 1.00 93.94 100 THR A N 1
ATOM 842 C CA . THR A 1 100 ? 3.699 8.600 3.857 1.00 93.94 100 THR A CA 1
ATOM 843 C C . THR A 1 100 ? 4.091 7.172 4.198 1.00 93.94 100 THR A C 1
ATOM 845 O O . THR A 1 100 ? 3.289 6.350 4.650 1.00 93.94 100 THR A O 1
ATOM 848 N N . ARG A 1 101 ? 5.383 6.872 4.057 1.00 92.12 101 ARG A N 1
ATOM 849 C CA . ARG A 1 101 ? 5.939 5.562 4.418 1.00 92.12 101 ARG A CA 1
ATOM 850 C C . ARG A 1 101 ? 5.683 5.195 5.884 1.00 92.12 101 ARG A C 1
ATOM 852 O O . ARG A 1 101 ? 5.517 4.013 6.187 1.00 92.12 101 ARG A O 1
ATOM 859 N N . LYS A 1 102 ? 5.620 6.196 6.769 1.00 91.19 102 LYS A N 1
ATOM 860 C CA . LYS A 1 102 ? 5.400 6.029 8.214 1.00 91.19 102 LYS A CA 1
ATOM 861 C C . LYS A 1 102 ? 4.031 5.429 8.544 1.00 91.19 102 LYS A C 1
ATOM 863 O O . LYS A 1 102 ? 3.894 4.837 9.603 1.00 91.19 102 LYS A O 1
ATOM 868 N N . LEU A 1 103 ? 3.052 5.506 7.637 1.00 93.50 103 LEU A N 1
ATOM 869 C CA . LEU A 1 103 ? 1.764 4.826 7.820 1.00 93.50 103 LEU A CA 1
ATOM 870 C C . LEU A 1 103 ? 1.879 3.297 7.755 1.00 93.50 103 LEU A C 1
ATOM 872 O O . LEU A 1 103 ? 1.053 2.582 8.313 1.00 93.50 103 LEU A O 1
ATOM 876 N N . PHE A 1 104 ? 2.891 2.784 7.052 1.00 94.31 104 PHE A N 1
ATOM 877 C CA . PHE A 1 104 ? 3.017 1.359 6.734 1.00 94.31 104 PHE A CA 1
ATOM 878 C C . PHE A 1 104 ? 4.199 0.693 7.436 1.00 94.31 104 PHE A C 1
ATOM 880 O O . PHE A 1 104 ? 4.133 -0.494 7.775 1.00 94.31 104 PHE A O 1
ATOM 887 N N . ALA A 1 105 ? 5.283 1.446 7.627 1.00 91.12 105 ALA A N 1
ATOM 888 C CA . ALA A 1 105 ? 6.541 0.972 8.178 1.00 91.12 105 ALA A CA 1
ATOM 889 C C . ALA A 1 105 ? 6.970 1.823 9.380 1.00 91.12 105 ALA A C 1
ATOM 891 O O . ALA A 1 105 ? 7.208 3.023 9.236 1.00 91.12 105 ALA A O 1
ATOM 892 N N . ALA A 1 106 ? 7.134 1.174 10.531 1.00 84.69 106 ALA A N 1
ATOM 893 C CA . ALA A 1 106 ? 7.833 1.729 11.684 1.00 84.69 106 ALA A CA 1
ATOM 894 C C . ALA A 1 106 ? 9.361 1.566 11.523 1.00 84.69 106 ALA A C 1
ATOM 896 O O . ALA A 1 106 ? 9.862 1.176 10.455 1.00 84.69 106 ALA A O 1
ATOM 897 N N . GLU A 1 107 ? 10.117 1.862 12.582 1.00 80.25 107 GLU A N 1
ATOM 898 C CA . GLU A 1 107 ? 11.569 1.682 12.598 1.00 80.25 107 GLU A CA 1
ATOM 899 C C . GLU A 1 107 ? 11.992 0.268 12.176 1.00 80.25 107 GLU A C 1
ATOM 901 O O . GLU A 1 107 ? 11.272 -0.717 12.357 1.00 80.25 107 GLU A O 1
ATOM 906 N N . ARG A 1 108 ? 13.171 0.172 11.548 1.00 80.94 108 ARG A N 1
ATOM 907 C CA . ARG A 1 108 ? 13.724 -1.074 10.981 1.00 80.94 108 ARG A CA 1
ATOM 908 C C . ARG A 1 108 ? 12.780 -1.826 10.036 1.00 80.94 108 ARG A C 1
ATOM 910 O O . ARG A 1 108 ? 12.912 -3.034 9.853 1.00 80.94 108 ARG A O 1
ATOM 917 N N . ASN A 1 109 ? 11.861 -1.110 9.389 1.00 84.12 109 ASN A N 1
ATOM 918 C CA . ASN A 1 109 ? 10.919 -1.657 8.413 1.00 84.12 109 ASN A CA 1
ATOM 919 C C . ASN A 1 109 ? 9.900 -2.638 9.012 1.00 84.12 109 ASN A C 1
ATOM 921 O O . ASN A 1 109 ? 9.394 -3.529 8.317 1.00 84.12 109 ASN A O 1
ATOM 925 N N . VAL A 1 110 ? 9.588 -2.485 10.300 1.00 84.19 110 VAL A N 1
ATOM 926 C CA . VAL A 1 110 ? 8.523 -3.251 10.946 1.00 84.19 110 VAL A CA 1
ATOM 927 C C . VAL A 1 110 ? 7.180 -2.841 10.337 1.00 84.19 110 VAL A C 1
ATOM 929 O O . VAL A 1 110 ? 6.818 -1.668 10.318 1.00 84.19 110 VAL A O 1
ATOM 932 N N . SER A 1 111 ? 6.435 -3.816 9.810 1.00 91.00 111 SER A N 1
ATOM 933 C CA . SER A 1 111 ? 5.116 -3.577 9.213 1.00 91.00 111 SER A CA 1
ATOM 934 C C . SER A 1 111 ? 4.078 -3.293 10.299 1.00 91.00 111 SER A C 1
ATOM 936 O O . SER A 1 111 ? 3.780 -4.175 11.108 1.00 91.00 111 SER A O 1
ATOM 938 N N . ILE A 1 112 ? 3.503 -2.088 10.271 1.00 90.75 112 ILE A N 1
ATOM 939 C CA . ILE A 1 112 ? 2.437 -1.647 11.184 1.00 90.75 112 ILE A CA 1
ATOM 940 C C . ILE A 1 112 ? 1.188 -2.509 10.988 1.00 90.75 112 ILE A C 1
ATOM 942 O O . ILE A 1 112 ? 0.670 -3.095 11.936 1.00 90.75 112 ILE A O 1
ATOM 946 N N . PHE A 1 113 ? 0.756 -2.689 9.739 1.00 92.19 113 PHE A N 1
ATOM 947 C CA . PHE A 1 113 ? -0.451 -3.458 9.447 1.00 92.19 113 PHE A CA 1
ATOM 948 C C . PHE A 1 113 ? -0.326 -4.945 9.782 1.00 92.19 113 PHE A C 1
ATOM 950 O O . PHE A 1 113 ? -1.299 -5.516 10.251 1.00 92.19 113 PHE A O 1
ATOM 957 N N . ARG A 1 114 ? 0.861 -5.566 9.675 1.00 89.62 114 ARG A N 1
ATOM 958 C CA . ARG A 1 114 ? 1.058 -6.945 10.173 1.00 89.62 114 ARG A CA 1
ATOM 959 C C . ARG A 1 114 ? 0.846 -7.054 11.681 1.00 89.62 114 ARG A C 1
ATOM 961 O O . ARG A 1 114 ? 0.481 -8.112 12.176 1.00 89.62 114 ARG A O 1
ATOM 968 N N . ARG A 1 115 ? 1.136 -5.997 12.436 1.00 86.06 115 ARG A N 1
ATOM 969 C CA . ARG A 1 115 ? 0.916 -5.986 13.885 1.00 86.06 115 ARG A CA 1
ATOM 970 C C . ARG A 1 115 ? -0.556 -5.775 14.214 1.00 86.06 115 ARG A C 1
ATOM 972 O O . ARG A 1 115 ? -1.067 -6.488 15.064 1.00 86.06 115 ARG A O 1
ATOM 979 N N . ILE A 1 116 ? -1.229 -4.874 13.500 1.00 86.31 116 ILE A N 1
ATOM 980 C CA . ILE A 1 116 ? -2.676 -4.654 13.638 1.00 86.31 116 ILE A CA 1
ATOM 981 C C . ILE A 1 116 ? -3.457 -5.925 13.268 1.00 86.31 116 ILE A C 1
ATOM 983 O O . ILE A 1 116 ? -4.322 -6.352 14.022 1.00 86.31 116 ILE A O 1
ATOM 987 N N . ASP A 1 117 ? -3.093 -6.585 12.168 1.00 86.00 117 ASP A N 1
ATOM 988 C CA . ASP A 1 117 ? -3.708 -7.825 11.669 1.00 86.00 117 ASP A CA 1
ATOM 989 C C . ASP A 1 117 ? -3.716 -8.973 12.697 1.00 86.00 117 ASP A C 1
ATOM 991 O O . ASP A 1 117 ? -4.635 -9.787 12.703 1.00 86.00 117 ASP A O 1
ATOM 995 N N . LYS A 1 118 ? -2.737 -9.000 13.615 1.00 83.38 118 LYS A N 1
ATOM 996 C CA . LYS A 1 118 ? -2.662 -9.979 14.715 1.00 83.38 118 LYS A CA 1
ATOM 997 C C . LYS A 1 118 ? -3.623 -9.704 15.874 1.00 83.38 118 LYS A C 1
ATOM 999 O O . LYS A 1 118 ? -3.826 -10.592 16.693 1.00 83.38 118 LYS A O 1
ATOM 1004 N N . ILE A 1 119 ? -4.125 -8.477 15.993 1.00 80.81 119 ILE A N 1
ATOM 1005 C CA . ILE A 1 119 ? -4.930 -8.017 17.134 1.00 80.81 119 ILE A CA 1
ATOM 1006 C C . ILE A 1 119 ? -6.400 -7.880 16.728 1.00 80.81 119 ILE A C 1
ATOM 1008 O O . ILE A 1 119 ? -7.291 -8.163 17.523 1.00 80.81 119 ILE A O 1
ATOM 1012 N N . VAL A 1 120 ? -6.663 -7.445 15.493 1.00 78.25 120 VAL A N 1
ATOM 1013 C CA . VAL A 1 120 ? -8.026 -7.244 14.989 1.00 78.25 120 VAL A CA 1
ATOM 1014 C C . VAL A 1 120 ? -8.708 -8.587 14.733 1.00 78.25 120 VAL A C 1
ATOM 1016 O O . VAL A 1 120 ? -8.117 -9.493 14.135 1.00 78.25 120 VAL A O 1
ATOM 1019 N N . THR A 1 121 ? -9.983 -8.680 15.125 1.00 74.88 121 THR A N 1
ATOM 1020 C CA . THR A 1 121 ? -10.857 -9.845 14.927 1.00 74.88 121 THR A CA 1
ATOM 1021 C C . THR A 1 121 ? -10.717 -10.416 13.512 1.00 74.88 121 THR A C 1
ATOM 1023 O O . THR A 1 121 ? -10.807 -9.651 12.547 1.00 74.88 121 THR A O 1
ATOM 1026 N N . PRO A 1 122 ? -10.474 -11.727 13.346 1.00 73.50 122 PRO A N 1
ATOM 1027 C CA . PRO A 1 122 ? -10.341 -12.348 12.030 1.00 73.50 122 PRO A CA 1
ATOM 1028 C C . PRO A 1 122 ? -11.540 -12.078 11.108 1.00 73.50 122 PRO A C 1
ATOM 1030 O O . PRO A 1 122 ? -12.678 -12.002 11.563 1.00 73.50 122 PRO A O 1
ATOM 1033 N N . GLY A 1 123 ? -11.286 -11.962 9.802 1.00 70.31 123 GLY A N 1
ATOM 1034 C CA . GLY A 1 123 ? -12.332 -11.870 8.771 1.00 70.31 123 GLY A CA 1
ATOM 1035 C C . GLY A 1 123 ? -12.862 -10.466 8.459 1.00 70.31 123 GLY A C 1
ATOM 1036 O O . GLY A 1 123 ? -13.636 -10.323 7.517 1.00 70.31 123 GLY A O 1
ATOM 1037 N N . GLN A 1 124 ? -12.434 -9.430 9.185 1.00 82.88 124 GLN A N 1
ATOM 1038 C CA . GLN A 1 124 ? -12.789 -8.034 8.894 1.00 82.88 124 GLN A CA 1
ATOM 1039 C C . GLN A 1 124 ? -11.613 -7.265 8.288 1.00 82.88 124 GLN A C 1
ATOM 1041 O O . GLN A 1 124 ? -10.465 -7.492 8.672 1.00 82.88 124 GLN A O 1
ATOM 1046 N N . GLU A 1 125 ? -11.903 -6.345 7.367 1.00 92.31 125 GLU A N 1
ATOM 1047 C CA . GLU A 1 125 ? -10.941 -5.374 6.827 1.00 92.31 125 GLU A CA 1
ATOM 1048 C C . GLU A 1 125 ? -10.426 -4.433 7.924 1.00 92.31 125 GLU A C 1
ATOM 1050 O O . GLU A 1 125 ? -11.126 -4.145 8.893 1.00 92.31 125 GLU A O 1
ATOM 1055 N N . ILE A 1 126 ? -9.212 -3.904 7.761 1.00 93.50 126 ILE A N 1
ATOM 1056 C CA . ILE A 1 126 ? -8.698 -2.856 8.655 1.00 93.50 126 ILE A CA 1
ATOM 1057 C C . ILE A 1 126 ? -9.096 -1.504 8.071 1.00 93.50 126 ILE A C 1
ATOM 1059 O O . ILE A 1 126 ? -8.501 -1.066 7.087 1.00 93.50 126 ILE A O 1
ATOM 1063 N N . ALA A 1 127 ? -10.071 -0.829 8.677 1.00 95.19 127 ALA A N 1
ATOM 1064 C CA . ALA A 1 127 ? -10.481 0.511 8.270 1.00 95.19 127 ALA A CA 1
ATOM 1065 C C . ALA A 1 127 ? -9.808 1.596 9.125 1.00 95.19 127 ALA A C 1
ATOM 1067 O O . ALA A 1 127 ? -9.848 1.549 10.353 1.00 95.19 127 ALA A O 1
ATOM 1068 N N . ILE A 1 128 ? -9.199 2.586 8.470 1.00 95.94 128 ILE A N 1
ATOM 1069 C CA . ILE A 1 128 ? -8.564 3.759 9.078 1.00 95.94 128 ILE A CA 1
ATOM 1070 C C . ILE A 1 128 ? -9.323 5.012 8.632 1.00 95.94 128 ILE A C 1
ATOM 1072 O O . ILE A 1 128 ? -9.294 5.381 7.455 1.00 95.94 128 ILE A O 1
ATOM 1076 N N . GLY A 1 129 ? -9.977 5.682 9.578 1.00 95.75 129 GLY A N 1
ATOM 1077 C CA . GLY A 1 129 ? -10.807 6.862 9.341 1.00 95.75 129 GLY A CA 1
ATOM 1078 C C . GLY A 1 129 ? -12.064 6.593 8.509 1.00 95.75 129 GLY A C 1
ATOM 1079 O O . GLY A 1 129 ? -12.509 5.458 8.343 1.00 95.75 129 GLY A O 1
ATOM 1080 N N . GLY A 1 130 ? -12.629 7.663 7.947 1.00 94.75 130 GLY A N 1
ATOM 1081 C CA . GLY A 1 130 ? -13.835 7.597 7.121 1.00 94.75 130 GLY A CA 1
ATOM 1082 C C . GLY A 1 130 ? -15.105 7.277 7.928 1.00 94.75 130 GLY A C 1
ATOM 1083 O O . GLY A 1 130 ? -15.082 7.331 9.155 1.00 94.75 130 GLY A O 1
ATOM 1084 N N . PRO A 1 131 ? -16.230 6.993 7.249 1.00 95.25 131 PRO A N 1
ATOM 1085 C CA . PRO A 1 131 ? -17.544 6.896 7.888 1.00 95.25 131 PRO A CA 1
ATOM 1086 C C . PRO A 1 131 ? -17.872 5.528 8.508 1.00 95.25 131 PRO A C 1
ATOM 1088 O O . PRO A 1 131 ? -18.936 5.385 9.108 1.00 95.25 131 PRO A O 1
ATOM 1091 N N . ARG A 1 132 ? -17.028 4.503 8.337 1.00 92.69 132 ARG A N 1
ATOM 1092 C CA . ARG A 1 132 ? -17.302 3.166 8.879 1.00 92.69 132 ARG A CA 1
ATOM 1093 C C . ARG A 1 132 ? -17.331 3.183 10.418 1.00 92.69 132 ARG A C 1
ATOM 1095 O O . ARG A 1 132 ? -16.376 3.673 11.018 1.00 92.69 132 ARG A O 1
ATOM 1102 N N . PRO A 1 133 ? -18.358 2.598 11.067 1.00 90.06 133 PRO A N 1
ATOM 1103 C CA . PRO A 1 133 ? -18.451 2.555 12.531 1.00 90.06 133 PRO A CA 1
ATOM 1104 C C . PRO A 1 133 ? -17.307 1.795 13.213 1.00 90.06 133 PRO A C 1
ATOM 1106 O O . PRO A 1 133 ? -16.970 2.086 14.355 1.00 90.06 133 PRO A O 1
ATOM 1109 N N . ASP A 1 134 ? -16.722 0.819 12.517 1.00 88.81 134 ASP A N 1
ATOM 1110 C CA . ASP A 1 134 ? -15.605 -0.006 12.980 1.00 88.81 134 ASP A CA 1
ATOM 1111 C C . ASP A 1 134 ? -14.229 0.567 12.595 1.00 88.81 134 ASP A C 1
ATOM 1113 O O . ASP A 1 134 ? -13.204 -0.067 12.847 1.00 88.81 134 ASP A O 1
ATOM 1117 N N . ALA A 1 135 ? -14.175 1.757 11.983 1.00 92.38 135 ALA A N 1
ATOM 1118 C CA . ALA A 1 135 ? -12.912 2.359 11.585 1.00 92.38 135 ALA A CA 1
ATOM 1119 C C . ALA A 1 135 ? -12.124 2.912 12.776 1.00 92.38 135 ALA A C 1
ATOM 1121 O O . ALA A 1 135 ? -12.643 3.641 13.621 1.00 92.38 135 ALA A O 1
ATOM 1122 N N . ILE A 1 136 ? -10.818 2.650 12.779 1.00 91.62 136 ILE A N 1
ATOM 1123 C CA . ILE A 1 136 ? -9.871 3.262 13.709 1.00 91.62 136 ILE A CA 1
ATOM 1124 C C . ILE A 1 136 ? -9.779 4.758 13.367 1.00 91.62 136 ILE A C 1
ATOM 1126 O O . ILE A 1 136 ? -9.381 5.091 12.245 1.00 91.62 136 ILE A O 1
ATOM 1130 N N . PRO A 1 137 ? -10.096 5.685 14.290 1.00 94.81 137 PRO A N 1
ATOM 1131 C CA . PRO A 1 137 ? -10.008 7.115 14.010 1.00 94.81 137 PRO A CA 1
ATOM 1132 C C . PRO A 1 137 ? -8.585 7.534 13.629 1.00 94.81 137 PRO A C 1
ATOM 1134 O O . PRO A 1 137 ? -7.617 7.077 14.239 1.00 94.81 137 PRO A O 1
ATOM 1137 N N . ILE A 1 138 ? -8.445 8.450 12.666 1.00 94.88 138 ILE A N 1
ATOM 1138 C CA . ILE A 1 138 ? -7.127 8.897 12.178 1.00 94.88 138 ILE A CA 1
ATOM 1139 C C . ILE A 1 138 ? -6.216 9.388 13.319 1.00 94.88 138 ILE A C 1
ATOM 1141 O O . ILE A 1 138 ? -5.075 8.926 13.375 1.00 94.88 138 ILE A O 1
ATOM 1145 N N . PRO A 1 139 ? -6.671 10.235 14.269 1.00 93.00 139 PRO A N 1
ATOM 1146 C CA . PRO A 1 139 ? -5.817 10.660 15.378 1.00 93.00 139 PRO A CA 1
ATOM 1147 C C . PRO A 1 139 ? -5.321 9.483 16.226 1.00 93.00 139 PRO A C 1
ATOM 1149 O O . PRO A 1 139 ? -4.151 9.437 16.594 1.00 93.00 139 PRO A O 1
ATOM 1152 N N . VAL A 1 140 ? -6.182 8.492 16.475 1.00 90.00 140 VAL A N 1
ATOM 1153 C CA . VAL A 1 140 ? -5.831 7.282 17.232 1.00 90.00 140 VAL A CA 1
ATOM 1154 C C . VAL A 1 140 ? -4.795 6.458 16.470 1.00 90.00 140 VAL A C 1
ATOM 1156 O O . VAL A 1 140 ? -3.790 6.056 17.049 1.00 90.00 140 VAL A O 1
ATOM 1159 N N . PHE A 1 141 ? -4.988 6.255 15.165 1.00 91.38 141 PHE A N 1
ATOM 1160 C CA . PHE A 1 141 ? -4.036 5.533 14.322 1.00 91.38 141 PHE A CA 1
ATOM 1161 C C . PHE A 1 141 ? -2.659 6.210 14.291 1.00 91.38 141 PHE A C 1
ATOM 1163 O O . PHE A 1 141 ? -1.639 5.541 14.455 1.00 91.38 141 PHE A O 1
ATOM 1170 N N . LEU A 1 142 ? -2.612 7.536 14.140 1.00 90.50 142 LEU A N 1
ATOM 1171 C CA . LEU A 1 142 ? -1.357 8.291 14.140 1.00 90.50 142 LEU A CA 1
ATOM 1172 C C . LEU A 1 142 ? -0.637 8.214 15.495 1.00 90.50 142 LEU A C 1
ATOM 1174 O O . LEU A 1 142 ? 0.584 8.067 15.525 1.00 90.50 142 LEU A O 1
ATOM 1178 N N . GLU A 1 143 ? -1.369 8.250 16.610 1.00 87.50 143 GLU A N 1
ATOM 1179 C CA . GLU A 1 143 ? -0.794 8.035 17.944 1.00 87.50 143 GLU A CA 1
ATOM 1180 C C . GLU A 1 143 ? -0.290 6.600 18.141 1.00 87.50 143 GLU A C 1
ATOM 1182 O O . GLU A 1 143 ? 0.775 6.397 18.725 1.00 87.50 143 GLU A O 1
ATOM 1187 N N . MET A 1 144 ? -0.995 5.594 17.611 1.00 83.94 144 MET A N 1
ATOM 1188 C CA . MET A 1 144 ? -0.515 4.209 17.621 1.00 83.94 144 MET A CA 1
ATOM 1189 C C . MET A 1 144 ? 0.810 4.083 16.870 1.00 83.94 144 MET A C 1
ATOM 1191 O O . MET A 1 144 ? 1.743 3.496 17.410 1.00 83.94 144 MET A O 1
ATOM 1195 N N . ILE A 1 145 ? 0.921 4.672 15.670 1.00 86.75 145 ILE A N 1
ATOM 1196 C CA . ILE A 1 145 ? 2.155 4.682 14.863 1.00 86.75 145 ILE A CA 1
ATOM 1197 C C . ILE A 1 145 ? 3.338 5.238 15.662 1.00 86.75 145 ILE A C 1
ATOM 1199 O O . ILE A 1 145 ? 4.418 4.654 15.627 1.00 86.75 145 ILE A O 1
ATOM 1203 N N . LYS A 1 146 ? 3.139 6.330 16.411 1.00 83.88 146 LYS A N 1
ATOM 1204 C CA . LYS A 1 146 ? 4.191 6.941 17.244 1.00 83.88 146 LYS A CA 1
ATOM 1205 C C . LYS A 1 146 ? 4.660 6.039 18.386 1.00 83.88 146 LYS A C 1
ATOM 1207 O O . LYS A 1 146 ? 5.807 6.147 18.800 1.00 83.88 146 LYS A O 1
ATOM 1212 N N . LYS A 1 147 ? 3.779 5.176 18.897 1.00 78.75 147 LYS A N 1
ATOM 1213 C CA . LYS A 1 147 ? 4.052 4.247 20.004 1.00 78.75 147 LYS A CA 1
ATOM 1214 C C . LYS A 1 147 ? 4.534 2.877 19.535 1.00 78.75 147 LYS A C 1
ATOM 1216 O O . LYS A 1 147 ? 4.780 2.014 20.374 1.00 78.75 147 LYS A O 1
ATOM 1221 N N . PHE A 1 148 ? 4.628 2.634 18.223 1.00 73.00 148 PHE A N 1
ATOM 1222 C CA . PHE A 1 148 ? 5.164 1.368 17.739 1.00 73.00 148 PHE A CA 1
ATOM 1223 C C . PHE A 1 148 ? 6.609 1.230 18.214 1.00 73.00 148 PHE A C 1
ATOM 1225 O O . PHE A 1 148 ? 7.415 2.107 17.895 1.00 73.00 148 PHE A O 1
ATOM 1232 N N . PRO A 1 149 ? 6.945 0.151 18.943 1.00 59.44 149 PRO A N 1
ATOM 1233 C CA . PRO A 1 149 ? 8.264 0.033 19.528 1.00 59.44 149 PRO A CA 1
ATOM 1234 C C . PRO A 1 149 ? 9.316 0.080 18.432 1.00 59.44 149 PRO A C 1
ATOM 1236 O O . PRO A 1 149 ? 9.182 -0.573 17.385 1.00 59.44 149 PRO A O 1
ATOM 1239 N N . ASN A 1 150 ? 10.392 0.811 18.695 1.00 54.56 150 ASN A N 1
ATOM 1240 C CA . ASN A 1 150 ? 11.635 0.514 18.020 1.00 54.56 150 ASN A CA 1
ATOM 1241 C C . ASN A 1 150 ? 12.000 -0.931 18.393 1.00 54.56 150 ASN A C 1
ATOM 1243 O O . ASN A 1 150 ? 11.749 -1.399 19.501 1.00 54.56 150 ASN A O 1
ATOM 1247 N N . SER A 1 151 ? 12.482 -1.707 17.426 1.00 49.59 151 SER A N 1
ATOM 1248 C CA . SER A 1 151 ? 12.631 -3.170 17.534 1.00 49.59 151 SER A CA 1
ATOM 1249 C C . SER A 1 151 ? 13.366 -3.669 18.790 1.00 49.59 151 SER A C 1
ATOM 1251 O O . SER A 1 151 ? 13.289 -4.849 19.095 1.00 49.59 151 SER A O 1
ATOM 1253 N N . THR A 1 152 ? 14.087 -2.791 19.488 1.00 45.09 152 THR A N 1
ATOM 1254 C CA . THR A 1 152 ? 14.835 -3.063 20.715 1.00 45.09 152 THR A CA 1
ATOM 1255 C C . THR A 1 152 ? 13.942 -3.352 21.932 1.00 45.09 152 THR A C 1
ATOM 1257 O O . THR A 1 152 ? 14.339 -4.131 22.788 1.00 45.09 152 THR A O 1
ATOM 1260 N N . GLU A 1 153 ? 12.731 -2.792 22.018 1.00 45.62 153 GLU A N 1
ATOM 1261 C CA . GLU A 1 153 ? 11.837 -3.000 23.178 1.00 45.62 153 GLU A CA 1
ATOM 1262 C C . GLU A 1 153 ? 11.033 -4.314 23.112 1.00 45.62 153 GLU A C 1
ATOM 1264 O O . GLU A 1 153 ? 10.463 -4.748 24.108 1.00 45.62 153 GLU A O 1
ATOM 1269 N N . LEU A 1 154 ? 10.978 -4.976 21.950 1.00 45.72 154 LEU A N 1
ATOM 1270 C CA . LEU A 1 154 ? 10.098 -6.131 21.721 1.00 45.72 154 LEU A CA 1
ATOM 1271 C C . LEU A 1 154 ? 10.757 -7.503 21.893 1.00 45.72 154 LEU A C 1
ATOM 1273 O O . LEU A 1 154 ? 10.025 -8.485 21.987 1.00 45.72 154 LEU A O 1
ATOM 1277 N N . ASP A 1 155 ? 12.085 -7.583 21.996 1.00 43.69 155 ASP A N 1
ATOM 1278 C CA . ASP A 1 155 ? 12.766 -8.823 22.407 1.00 43.69 155 ASP A CA 1
ATOM 1279 C C . ASP A 1 155 ? 12.707 -9.034 23.940 1.00 43.69 155 ASP A C 1
ATOM 1281 O O . ASP A 1 155 ? 13.126 -10.074 24.443 1.00 43.69 155 ASP A O 1
ATOM 1285 N N . LEU A 1 156 ? 12.141 -8.074 24.688 1.00 35.41 156 LEU A N 1
ATOM 1286 C CA . LEU A 1 156 ? 12.034 -8.079 26.155 1.00 35.41 156 LEU A CA 1
ATOM 1287 C C . LEU A 1 156 ? 10.632 -8.385 26.704 1.00 35.41 156 LEU A C 1
ATOM 1289 O O . LEU A 1 156 ? 10.461 -8.417 27.921 1.00 35.41 156 LEU A O 1
ATOM 1293 N N . PHE A 1 157 ? 9.638 -8.663 25.854 1.00 27.28 157 PHE A N 1
ATOM 1294 C CA . PHE A 1 157 ? 8.314 -9.091 26.316 1.00 27.28 157 PHE A CA 1
ATOM 1295 C C . PHE A 1 157 ? 8.107 -10.593 26.087 1.00 27.28 157 PHE A C 1
ATOM 1297 O O . PHE A 1 157 ? 7.617 -10.990 25.025 1.00 27.28 157 PHE A O 1
ATOM 1304 N N . PRO A 1 158 ? 8.412 -11.458 27.075 1.00 35.75 158 PRO A N 1
ATOM 1305 C CA . PRO A 1 158 ? 7.735 -12.739 27.147 1.00 35.75 158 PRO A CA 1
ATOM 1306 C C . PRO A 1 158 ? 6.235 -12.467 27.291 1.00 35.75 158 PRO A C 1
ATOM 1308 O O . PRO A 1 158 ? 5.811 -11.551 27.999 1.00 35.75 158 PRO A O 1
ATOM 1311 N N . VAL A 1 159 ? 5.426 -13.256 26.589 1.00 38.22 159 VAL A N 1
ATOM 1312 C CA . VAL A 1 159 ? 3.979 -13.323 26.798 1.00 38.22 159 VAL A CA 1
ATOM 1313 C C . VAL A 1 159 ? 3.749 -13.627 28.279 1.00 38.22 159 VAL A C 1
ATOM 1315 O O . VAL A 1 159 ? 3.908 -14.762 28.718 1.00 38.22 159 VAL A O 1
ATOM 1318 N N . SER A 1 160 ? 3.428 -12.600 29.065 1.00 35.16 160 SER A N 1
ATOM 1319 C CA . SER A 1 160 ? 2.974 -12.769 30.440 1.00 35.16 160 SER A CA 1
ATOM 1320 C C . SER A 1 160 ? 1.550 -13.297 30.369 1.00 35.16 160 SER A C 1
ATOM 1322 O O . SER A 1 160 ? 0.595 -12.539 30.200 1.00 35.16 160 SER A O 1
ATOM 1324 N N . THR A 1 161 ? 1.405 -14.616 30.447 1.00 41.62 161 THR A N 1
ATOM 1325 C CA . THR A 1 161 ? 0.144 -15.288 30.764 1.00 41.62 161 THR A CA 1
ATOM 1326 C C . THR A 1 161 ? -0.286 -14.872 32.171 1.00 41.62 161 THR A C 1
ATOM 1328 O O . THR A 1 161 ? -0.004 -15.557 33.147 1.00 41.62 161 THR A O 1
ATOM 1331 N N . ASN A 1 162 ? -0.960 -13.728 32.288 1.00 36.69 162 ASN A N 1
ATOM 1332 C CA . ASN A 1 162 ? -1.723 -13.380 33.482 1.00 36.69 162 ASN A CA 1
ATOM 1333 C C . ASN A 1 162 ? -3.115 -14.001 33.356 1.00 36.69 162 ASN A C 1
ATOM 1335 O O . ASN A 1 162 ? -4.057 -13.364 32.895 1.00 36.69 162 ASN A O 1
ATOM 1339 N N . GLY A 1 163 ? -3.216 -15.273 33.737 1.00 34.53 163 GLY A N 1
ATOM 1340 C CA . GLY A 1 163 ? -4.477 -15.878 34.142 1.00 34.53 163 GLY A CA 1
ATOM 1341 C C . GLY A 1 163 ? -4.620 -15.726 35.651 1.00 34.53 163 GLY A C 1
ATOM 1342 O O . GLY A 1 163 ? -4.159 -16.588 36.394 1.00 34.53 163 GLY A O 1
ATOM 1343 N N . THR A 1 164 ? -5.235 -14.632 36.091 1.00 42.78 164 THR A N 1
ATOM 1344 C CA . THR A 1 164 ? -5.721 -14.482 37.465 1.00 42.78 164 THR A CA 1
ATOM 1345 C C . THR A 1 164 ? -7.226 -14.292 37.396 1.00 42.78 164 THR A C 1
ATOM 1347 O O . THR A 1 164 ? -7.677 -13.322 36.798 1.00 42.78 164 THR A O 1
ATOM 1350 N N . ASP A 1 165 ? -7.977 -15.232 37.965 1.00 41.94 165 ASP A N 1
ATOM 1351 C CA . ASP A 1 165 ? -9.069 -14.947 38.908 1.00 41.94 165 ASP A CA 1
ATOM 1352 C C . ASP A 1 165 ? -9.582 -16.280 39.463 1.00 41.94 165 ASP A C 1
ATOM 1354 O O . ASP A 1 165 ? -9.873 -17.211 38.720 1.00 41.94 165 ASP A O 1
ATOM 1358 N N . LEU A 1 166 ? -9.367 -16.547 40.750 1.00 39.56 166 LEU A N 1
ATOM 1359 C CA . LEU A 1 166 ? -10.134 -16.123 41.931 1.00 39.56 166 LEU A CA 1
ATOM 1360 C C . LEU A 1 166 ? -11.102 -17.231 42.362 1.00 39.56 166 LEU A C 1
ATOM 1362 O O . LEU A 1 166 ? -11.890 -17.768 41.595 1.00 39.56 166 LEU A O 1
ATOM 1366 N N . ARG A 1 167 ? -10.951 -17.565 43.642 1.00 37.66 167 ARG A N 1
ATOM 1367 C CA . ARG A 1 167 ? -11.698 -18.534 44.440 1.00 37.66 167 ARG A CA 1
ATOM 1368 C C . ARG A 1 167 ? -13.211 -18.326 44.335 1.00 37.66 167 ARG A C 1
ATOM 1370 O O . ARG A 1 167 ? -13.651 -17.195 44.519 1.00 37.66 167 ARG A O 1
ATOM 1377 N N . LEU A 1 168 ? -13.954 -19.429 44.232 1.00 44.16 168 LEU A N 1
ATOM 1378 C CA . LEU A 1 168 ? -14.980 -19.861 45.193 1.00 44.16 168 LEU A CA 1
ATOM 1379 C C . LEU A 1 168 ? -14.940 -21.391 45.284 1.00 44.16 168 LEU A C 1
ATOM 1381 O O . LEU A 1 168 ? -14.771 -22.026 44.220 1.00 44.16 168 LEU A O 1
#

Foldseek 3Di:
DWDWDDDPFFIKIKDADPPDFPVVQVVQLVDPQHDQDLVFFGDHPVQWPDDQDPVCNVPRNPDMTIGGQFGDDVQWTWGQCVGRVANAIETEGSDDDDDDPLLQAAASRDGPVVVVNVVDDPPDYAADDDDDPPHDDPVNSVVVSVPDDNPVVPVPDDPPPPPDDDDD

pLDDT: mean 84.64, std 17.08, range [27.28, 97.94]

Secondary structure (DSSP, 8-state):
-EEEEEETTEEEEEE--SSS-THHHHHHHTSTT-EEETTTEEE-GGGBSS---HHHHTTTTT--EEEEEEEE-SSEEEE-HHHHTSSS-EEEESSS----GGGTB-GGG-BHHHHHHTTS-TTS-EEESSS-TTPBPHHHHHHHHHTSPPTTSSTT------------

Sequence (168 aa):
MIEFIAERRSVIFTYQSEFRANGWIWQELKKSSGARVSQVFRFQKQDLLEEPGDGDQDHFDSFVFRFRLATPEPHYHRIAGRKLRIDRDVLIAKEGIEWTRKLFAAERNVSIFRRIDKIVTPGQEIAIGGPRPDAIPIPVFLEMIKKFPNSTELDLFPVSTNGTDLRL

Radius of gyration: 18.52 Å; chains: 1; bounding box: 41×34×69 Å